Protein AF-A0A1B0C7H5-F1 (afdb_monomer_lite)

Foldseek 3Di:
DVVVVVVVVVVVVVVVVVCQDVVVDVVHHAAPDDDDPPDDPVDDDDGRDDNVVVVVD

InterPro domains:
  IPR005817 Wnt [PF00110] (2-57)
  IPR005817 Wnt [PR01349] (18-31)
  IPR005817 Wnt [PR01349] (43-55)
  IPR005817 Wnt [PTHR12027] (1-57)

Organism: NCBI:txid67801

Radius of gyration: 15.21 Å; chains: 1; bounding box: 49×24×27 Å

pLDDT: mean 78.84, std 11.78, range [50.41, 96.62]

Sequence (57 aa):
MAFIHALAAATVTSFIARACRDGQLASCGCSSGSRPKQLNDDWTWGGCGDNLEYAYK

Secondary structure (DSSP, 8-state):
--HHHHHHHHHHHHHHHHHHHTT--TT------PPPTTS-TTS---S----HHHHT-

Structure (mmCIF, N/CA/C/O backbone):
data_AF-A0A1B0C7H5-F1
#
_entry.id   AF-A0A1B0C7H5-F1
#
loop_
_atom_site.group_PDB
_atom_site.id
_atom_site.type_symbol
_atom_site.label_atom_id
_atom_site.label_alt_id
_atom_site.label_comp_id
_atom_site.label_asym_id
_atom_site.label_entity_id
_atom_site.label_seq_id
_atom_site.pdbx_PDB_ins_code
_atom_site.Cartn_x
_atom_site.Cartn_y
_atom_site.Cartn_z
_atom_site.occupancy
_atom_site.B_iso_or_equiv
_atom_site.auth_seq_id
_atom_site.auth_comp_id
_atom_site.auth_asym_id
_atom_site.auth_atom_id
_atom_site.pdbx_PDB_model_num
ATOM 1 N N . MET A 1 1 ? 24.972 -1.088 -12.312 1.00 63.28 1 MET A N 1
ATOM 2 C CA . MET A 1 1 ? 24.145 -1.688 -11.243 1.00 63.28 1 MET A CA 1
ATOM 3 C C . MET A 1 1 ? 23.054 -0.695 -10.858 1.00 63.28 1 MET A C 1
ATOM 5 O O . MET A 1 1 ? 23.297 0.142 -10.013 1.00 63.28 1 MET A O 1
ATOM 9 N N . ALA A 1 2 ? 21.903 -0.688 -11.529 1.00 89.19 2 ALA A N 1
ATOM 10 C CA . ALA A 1 2 ? 20.806 0.252 -11.223 1.00 89.19 2 ALA A CA 1
ATOM 11 C C . ALA A 1 2 ? 19.470 -0.494 -11.168 1.00 89.19 2 ALA A C 1
ATOM 13 O O . ALA A 1 2 ? 18.723 -0.385 -10.203 1.00 89.19 2 ALA A O 1
ATOM 14 N N . PHE A 1 3 ? 19.258 -1.378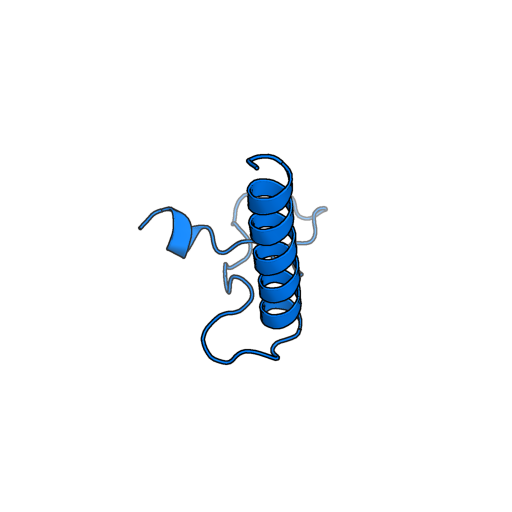 -12.145 1.00 93.25 3 PHE A N 1
ATOM 15 C CA . PHE A 1 3 ? 18.125 -2.296 -12.186 1.00 93.25 3 PHE A CA 1
ATOM 16 C C . PHE A 1 3 ? 18.021 -3.191 -10.941 1.00 93.25 3 PHE A C 1
ATOM 18 O O . PHE A 1 3 ? 16.950 -3.297 -10.357 1.00 93.25 3 PHE A O 1
ATOM 25 N N . ILE A 1 4 ? 19.136 -3.770 -10.476 1.00 96.19 4 ILE A N 1
ATOM 26 C CA . ILE A 1 4 ? 19.142 -4.621 -9.273 1.00 96.19 4 ILE A CA 1
ATOM 27 C C . ILE A 1 4 ? 18.774 -3.832 -8.010 1.00 96.19 4 ILE A C 1
ATOM 29 O O . ILE A 1 4 ? 18.040 -4.346 -7.174 1.00 96.19 4 ILE A O 1
ATOM 33 N N . HIS A 1 5 ? 19.225 -2.580 -7.879 1.00 95.00 5 HIS A N 1
ATOM 34 C CA . HIS A 1 5 ? 18.842 -1.739 -6.741 1.00 95.00 5 HIS A CA 1
ATOM 35 C C . HIS A 1 5 ? 17.360 -1.371 -6.784 1.00 95.00 5 HIS A C 1
ATOM 37 O O . HIS A 1 5 ? 16.692 -1.457 -5.759 1.00 95.00 5 HIS A O 1
ATOM 43 N N . ALA A 1 6 ? 16.837 -1.023 -7.963 1.00 95.38 6 ALA A N 1
ATOM 44 C CA . ALA A 1 6 ? 15.413 -0.755 -8.138 1.00 95.38 6 ALA A CA 1
ATOM 45 C C . ALA A 1 6 ? 14.564 -1.991 -7.795 1.00 95.38 6 ALA A C 1
ATOM 47 O O . ALA A 1 6 ? 13.585 -1.882 -7.060 1.00 95.38 6 ALA A O 1
ATOM 48 N N . LEU A 1 7 ? 14.982 -3.175 -8.255 1.00 95.94 7 LEU A N 1
ATOM 49 C CA . LEU A 1 7 ? 14.349 -4.448 -7.909 1.00 95.94 7 LEU A CA 1
ATOM 50 C C . LEU A 1 7 ? 14.384 -4.717 -6.406 1.00 95.94 7 LEU A C 1
ATOM 52 O O . LEU A 1 7 ? 13.348 -5.023 -5.830 1.00 95.94 7 LEU A O 1
ATOM 56 N N . ALA A 1 8 ? 15.549 -4.586 -5.770 1.00 96.62 8 ALA A N 1
ATOM 57 C CA . ALA A 1 8 ? 15.697 -4.823 -4.339 1.00 96.62 8 ALA A CA 1
ATOM 58 C C . ALA A 1 8 ? 14.832 -3.863 -3.508 1.00 96.62 8 ALA A C 1
ATOM 60 O O . ALA A 1 8 ? 14.171 -4.285 -2.565 1.00 96.62 8 ALA A O 1
ATOM 61 N N . ALA A 1 9 ? 14.781 -2.582 -3.881 1.00 94.88 9 ALA A N 1
ATOM 62 C CA . ALA A 1 9 ? 13.918 -1.613 -3.218 1.00 94.88 9 ALA A CA 1
ATOM 63 C C . ALA A 1 9 ? 12.432 -1.981 -3.373 1.00 94.88 9 ALA A C 1
ATOM 65 O O . ALA A 1 9 ? 11.697 -1.981 -2.388 1.00 94.88 9 ALA A O 1
ATOM 66 N N . ALA A 1 10 ? 12.001 -2.351 -4.584 1.00 94.94 10 ALA A N 1
ATOM 67 C CA . ALA A 1 10 ? 10.616 -2.724 -4.866 1.00 94.94 10 ALA A CA 1
ATOM 68 C C . ALA A 1 10 ? 10.182 -4.019 -4.162 1.00 94.94 10 ALA A C 1
ATOM 70 O O . ALA A 1 10 ? 9.042 -4.129 -3.703 1.00 94.94 10 ALA A O 1
ATOM 71 N N . THR A 1 11 ? 11.065 -5.016 -4.060 1.00 95.31 11 THR A N 1
ATOM 72 C CA . THR A 1 11 ? 10.748 -6.259 -3.348 1.00 95.31 11 THR A CA 1
ATOM 73 C C . THR A 1 11 ? 10.636 -6.011 -1.852 1.00 95.31 11 THR A C 1
ATOM 75 O O . THR A 1 11 ? 9.656 -6.445 -1.250 1.00 95.31 11 THR A O 1
ATOM 78 N N . VAL A 1 12 ? 11.571 -5.263 -1.259 1.00 94.69 12 VAL A N 1
ATOM 79 C CA . VAL A 1 12 ? 11.540 -4.918 0.169 1.00 94.69 12 VAL A CA 1
ATOM 80 C C . VAL A 1 12 ? 10.246 -4.189 0.528 1.00 94.69 12 VAL A C 1
ATOM 82 O O . VAL A 1 12 ? 9.551 -4.610 1.452 1.00 94.69 12 VAL A O 1
ATOM 85 N N . THR A 1 13 ? 9.864 -3.155 -0.225 1.00 91.00 13 THR A N 1
ATOM 86 C CA . THR A 1 13 ? 8.615 -2.422 0.035 1.00 91.00 13 THR A CA 1
ATOM 87 C C . THR A 1 13 ? 7.384 -3.311 -0.126 1.00 91.00 13 THR A C 1
ATOM 89 O O . THR A 1 13 ? 6.487 -3.263 0.713 1.00 91.00 13 THR A O 1
ATOM 92 N N . SER A 1 14 ? 7.361 -4.188 -1.133 1.00 90.44 14 SER A N 1
ATOM 93 C CA . SER A 1 14 ? 6.257 -5.133 -1.351 1.00 90.44 14 SER A CA 1
ATOM 94 C C . SER A 1 14 ? 6.099 -6.144 -0.208 1.00 90.44 14 SER A C 1
ATOM 96 O O . SER A 1 14 ? 4.975 -6.479 0.172 1.00 90.44 14 SER A O 1
ATOM 98 N N . PHE A 1 15 ? 7.207 -6.641 0.350 1.00 91.94 15 PHE A N 1
ATOM 99 C CA . PHE A 1 15 ? 7.185 -7.543 1.505 1.00 91.94 15 PHE A CA 1
ATOM 100 C C . PHE A 1 15 ? 6.699 -6.833 2.767 1.00 91.94 15 PHE A C 1
ATOM 102 O O . PHE A 1 15 ? 5.829 -7.361 3.459 1.00 91.94 15 PHE A O 1
ATOM 109 N N . ILE A 1 16 ? 7.207 -5.626 3.034 1.00 89.06 16 ILE A N 1
ATOM 110 C CA . ILE A 1 16 ? 6.783 -4.820 4.184 1.00 89.06 16 ILE A CA 1
ATOM 111 C C . ILE A 1 16 ? 5.287 -4.502 4.087 1.00 89.06 16 ILE A C 1
ATOM 113 O O . ILE A 1 16 ? 4.566 -4.716 5.054 1.00 89.06 16 ILE A O 1
ATOM 117 N N . ALA A 1 17 ? 4.792 -4.088 2.916 1.00 85.81 17 ALA A N 1
ATOM 118 C CA . ALA A 1 17 ? 3.375 -3.786 2.716 1.00 85.81 17 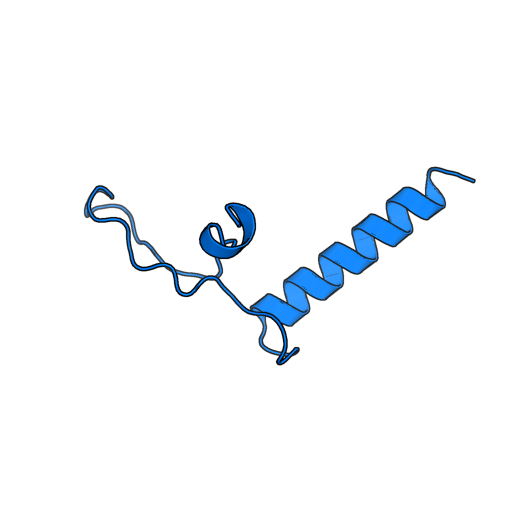ALA A CA 1
ATOM 119 C C . ALA A 1 17 ? 2.465 -4.982 3.054 1.00 85.81 17 ALA A C 1
ATOM 121 O O . ALA A 1 17 ? 1.441 -4.821 3.719 1.00 85.81 17 ALA A O 1
ATOM 122 N N . ARG A 1 18 ? 2.861 -6.201 2.658 1.00 86.62 18 ARG A N 1
ATOM 123 C CA . ARG A 1 18 ? 2.131 -7.430 3.017 1.00 86.62 18 ARG A CA 1
ATOM 124 C C . ARG A 1 18 ? 2.198 -7.721 4.512 1.00 86.62 18 ARG A C 1
ATOM 126 O O . ARG A 1 18 ? 1.163 -7.994 5.105 1.00 86.62 18 ARG A O 1
ATOM 133 N N . ALA A 1 19 ? 3.375 -7.614 5.125 1.00 88.44 19 ALA A N 1
ATOM 134 C CA . ALA A 1 19 ? 3.533 -7.824 6.563 1.00 88.44 19 ALA A CA 1
ATOM 135 C C . ALA A 1 19 ? 2.697 -6.828 7.392 1.00 88.44 19 ALA A C 1
ATOM 137 O O . ALA A 1 19 ? 2.092 -7.227 8.385 1.00 88.44 19 ALA A O 1
ATOM 138 N N . CYS A 1 20 ? 2.610 -5.564 6.959 1.00 84.62 20 CYS A N 1
ATOM 139 C CA . CYS A 1 20 ? 1.755 -4.547 7.577 1.00 84.62 20 CYS A CA 1
ATOM 140 C C . CYS A 1 20 ? 0.268 -4.898 7.449 1.00 84.62 20 CYS A C 1
ATOM 142 O O . CYS A 1 20 ? -0.470 -4.824 8.429 1.00 84.62 20 CYS A O 1
ATOM 144 N N . ARG A 1 21 ? -0.177 -5.312 6.255 1.00 81.69 21 ARG A N 1
ATOM 145 C CA . ARG A 1 21 ? -1.564 -5.744 6.026 1.00 81.69 21 ARG A CA 1
ATOM 146 C C . ARG A 1 21 ? -1.938 -6.949 6.885 1.00 81.69 21 ARG A C 1
ATOM 148 O O . ARG A 1 21 ? -3.038 -6.995 7.423 1.00 81.69 21 ARG A O 1
ATOM 155 N N . ASP A 1 22 ? -1.035 -7.915 6.991 1.00 86.00 22 ASP A N 1
ATOM 156 C CA . ASP A 1 22 ? -1.261 -9.158 7.725 1.00 86.00 22 ASP A CA 1
ATOM 157 C C . ASP A 1 22 ? -1.098 -8.966 9.254 1.00 86.00 22 ASP A C 1
ATOM 159 O O . ASP A 1 22 ? -1.273 -9.914 10.016 1.00 86.00 22 ASP A O 1
ATOM 163 N N . GLY A 1 23 ? -0.760 -7.752 9.716 1.00 83.25 23 GLY A N 1
ATOM 164 C CA . GLY A 1 23 ? -0.606 -7.415 11.135 1.00 83.25 23 GLY A CA 1
ATOM 165 C C . GLY A 1 23 ? 0.648 -7.998 11.794 1.00 83.25 23 GLY A C 1
ATOM 166 O O . GLY A 1 23 ? 0.727 -8.063 13.018 1.00 83.25 23 GLY A O 1
ATOM 167 N N . GLN A 1 24 ? 1.636 -8.429 11.003 1.00 84.75 24 GLN A N 1
ATOM 168 C CA . GLN A 1 24 ? 2.875 -9.043 11.501 1.00 84.75 24 GLN A CA 1
ATOM 169 C C . GLN A 1 24 ? 3.879 -8.018 12.047 1.00 84.75 24 GLN A C 1
ATOM 171 O O . GLN A 1 24 ? 4.839 -8.393 12.720 1.00 84.75 24 GLN A O 1
ATOM 176 N N . LEU A 1 25 ? 3.683 -6.729 11.755 1.00 79.88 25 LEU A N 1
ATOM 177 C CA . LEU A 1 25 ? 4.562 -5.650 12.192 1.00 79.88 25 LEU A CA 1
ATOM 178 C C . LEU A 1 25 ? 3.776 -4.628 13.020 1.00 79.88 25 LEU A C 1
ATOM 180 O O . LEU A 1 25 ? 2.824 -4.035 12.533 1.00 79.88 25 LEU A O 1
ATOM 184 N N . ALA A 1 26 ? 4.195 -4.391 14.266 1.00 74.50 26 ALA A N 1
ATOM 185 C CA . ALA A 1 26 ? 3.471 -3.523 15.204 1.00 74.50 26 ALA A CA 1
ATOM 186 C C . ALA A 1 26 ? 3.537 -2.021 14.861 1.00 74.50 26 ALA A C 1
ATOM 188 O O . ALA A 1 26 ? 2.756 -1.232 15.385 1.00 74.50 26 ALA A O 1
ATOM 189 N N . SER A 1 27 ? 4.484 -1.611 14.012 1.00 76.88 27 SER A N 1
ATOM 190 C CA . SER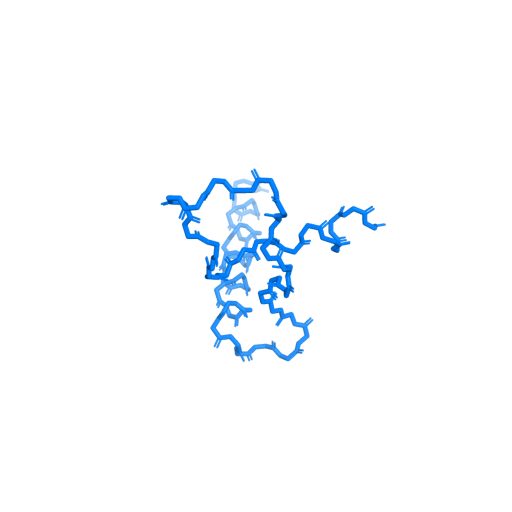 A 1 27 ? 4.735 -0.202 13.682 1.00 76.88 27 SER A CA 1
ATOM 191 C C . SER A 1 27 ? 3.941 0.316 12.479 1.00 76.88 27 SER A C 1
ATOM 193 O O . SER A 1 27 ? 4.029 1.499 12.166 1.00 76.88 27 SER A O 1
ATOM 195 N N . CYS A 1 28 ? 3.216 -0.544 11.765 1.00 79.00 28 CYS A N 1
ATOM 196 C CA . CYS A 1 28 ? 2.423 -0.182 10.592 1.00 79.00 28 CYS A CA 1
ATOM 197 C C . CYS A 1 28 ? 1.153 -1.035 10.530 1.00 79.00 28 CYS A C 1
ATOM 199 O O . CYS A 1 28 ? 1.096 -2.124 11.090 1.00 79.00 28 CYS A O 1
ATOM 201 N N . GLY A 1 29 ? 0.134 -0.560 9.822 1.00 76.56 29 GLY A N 1
ATOM 202 C CA . GLY A 1 29 ? -1.115 -1.293 9.669 1.00 76.56 29 GLY A CA 1
ATOM 203 C C . GLY A 1 29 ? -1.982 -0.707 8.569 1.00 76.56 29 GLY A C 1
ATOM 204 O O . GLY A 1 29 ? -1.615 0.277 7.923 1.00 76.56 29 GLY A O 1
ATOM 205 N N . CYS A 1 30 ? -3.137 -1.325 8.358 1.00 74.94 30 CYS A N 1
ATOM 206 C CA . CYS A 1 30 ? -4.148 -0.817 7.442 1.00 74.94 30 CYS A CA 1
ATOM 207 C C . CYS A 1 30 ? -4.675 0.538 7.914 1.00 74.94 30 CYS A C 1
ATOM 209 O O . CYS A 1 30 ? -4.754 0.796 9.119 1.00 74.94 30 CYS A O 1
ATOM 211 N N . SER A 1 31 ? -5.070 1.393 6.969 1.00 71.25 31 SER A N 1
ATOM 212 C CA . SER A 1 31 ? -5.769 2.624 7.321 1.00 71.25 31 SER A CA 1
ATOM 213 C C . SER A 1 31 ? -7.008 2.306 8.156 1.00 71.25 31 SER A C 1
ATOM 215 O O . SER A 1 31 ? -7.864 1.533 7.731 1.00 71.25 31 SER A O 1
ATOM 217 N N . SER A 1 32 ? -7.139 2.947 9.316 1.00 67.31 32 SER A N 1
ATOM 218 C CA . SER A 1 32 ? -8.384 2.976 10.091 1.00 67.31 32 SER A CA 1
ATOM 219 C C . SER A 1 32 ? -9.379 4.008 9.541 1.00 67.31 32 SER A C 1
ATOM 221 O O . SER A 1 32 ? -10.264 4.461 10.265 1.00 67.31 32 SER A O 1
ATOM 223 N N . GLY A 1 33 ? -9.210 4.428 8.281 1.00 69.75 33 GLY A N 1
ATOM 224 C CA . GLY A 1 33 ? -10.044 5.422 7.626 1.00 69.75 33 GLY A CA 1
ATOM 225 C C . GLY A 1 33 ? -11.501 4.975 7.570 1.00 69.75 33 GLY A C 1
ATOM 226 O O . GLY A 1 33 ? -11.852 4.001 6.897 1.00 69.75 33 GLY A O 1
ATOM 227 N N . SER A 1 34 ? -12.359 5.708 8.277 1.00 69.75 34 SER A N 1
ATOM 228 C CA . SER A 1 34 ? -13.805 5.502 8.261 1.00 69.75 34 SER A CA 1
ATOM 229 C C . SER A 1 34 ? -14.367 5.615 6.845 1.00 69.75 34 SER A C 1
ATOM 231 O O . SER A 1 34 ? -13.882 6.412 6.038 1.00 69.75 34 SER A O 1
ATOM 233 N N . ARG A 1 35 ? -15.437 4.859 6.562 1.00 72.12 35 ARG A N 1
ATOM 234 C CA . ARG A 1 35 ? -16.161 4.941 5.287 1.00 72.12 35 ARG A CA 1
ATOM 235 C C . ARG A 1 35 ? -16.502 6.403 4.963 1.00 72.12 35 ARG A C 1
ATOM 237 O O . ARG A 1 35 ? -17.178 7.050 5.769 1.00 72.12 35 ARG A O 1
ATOM 244 N N . PRO A 1 36 ? -16.068 6.936 3.806 1.00 75.19 36 PRO A N 1
ATOM 245 C CA . PRO A 1 36 ? -16.390 8.300 3.428 1.00 75.19 36 PRO A CA 1
ATOM 246 C C . PRO A 1 36 ? -17.903 8.450 3.242 1.00 75.19 36 PRO A C 1
ATOM 248 O O . PRO A 1 36 ? -18.553 7.619 2.609 1.00 75.19 36 PRO A O 1
ATOM 251 N N . LYS A 1 37 ? -18.462 9.543 3.777 1.00 73.62 37 LYS A N 1
ATOM 252 C CA . LYS A 1 37 ? -19.913 9.824 3.769 1.00 73.62 37 LYS A CA 1
ATOM 253 C C . LYS A 1 37 ? -20.522 9.951 2.367 1.00 73.62 37 LYS A C 1
ATOM 255 O O . LYS A 1 37 ? -21.736 9.906 2.241 1.00 73.62 37 LYS A O 1
ATOM 260 N N . GLN A 1 38 ? -19.694 10.147 1.340 1.00 79.75 38 GLN A N 1
ATOM 261 C CA . GLN A 1 38 ? -20.125 10.326 -0.052 1.00 79.75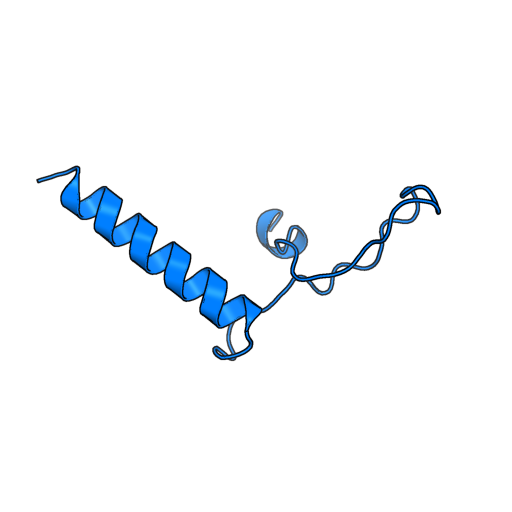 38 GLN A CA 1
ATOM 262 C C . GLN A 1 38 ? -20.005 9.049 -0.897 1.00 79.75 38 GLN A C 1
ATOM 264 O O . GLN A 1 38 ? -20.139 9.103 -2.116 1.00 79.75 38 GLN A O 1
ATOM 269 N N . LEU A 1 39 ? -19.717 7.900 -0.278 1.00 78.12 39 LEU A N 1
ATOM 270 C CA . LEU A 1 39 ? -19.674 6.629 -0.990 1.00 78.12 39 LEU A CA 1
ATOM 271 C C . LEU A 1 39 ? 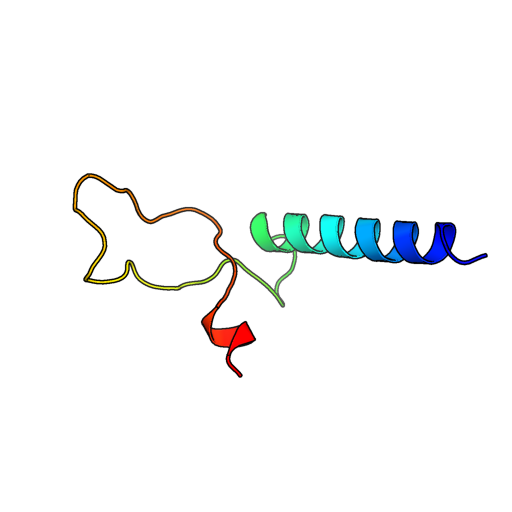-21.088 6.059 -1.133 1.00 78.12 39 LEU A C 1
ATOM 273 O O . LEU A 1 39 ? -21.728 5.775 -0.118 1.00 78.12 39 LEU A O 1
ATOM 277 N N . ASN A 1 40 ? -21.528 5.859 -2.380 1.00 80.56 40 ASN A N 1
ATOM 278 C CA . ASN A 1 40 ? -22.797 5.205 -2.720 1.00 80.56 40 ASN A CA 1
ATOM 279 C C . ASN A 1 40 ? -23.017 3.926 -1.896 1.00 80.56 40 ASN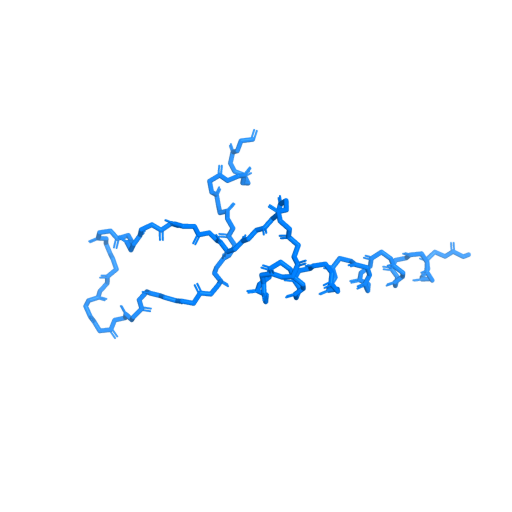 A C 1
ATOM 281 O O . ASN A 1 40 ? -22.074 3.167 -1.676 1.00 80.56 40 ASN A O 1
ATOM 285 N N . ASP A 1 41 ? -24.256 3.675 -1.470 1.00 77.56 41 ASP A N 1
ATOM 286 C CA . ASP A 1 41 ? -24.594 2.521 -0.620 1.00 77.56 41 ASP A CA 1
ATOM 287 C C . ASP A 1 41 ? -24.403 1.161 -1.288 1.00 77.56 41 ASP A C 1
ATOM 289 O O . ASP A 1 41 ? -24.178 0.169 -0.596 1.00 77.56 41 ASP A O 1
ATOM 293 N N . ASP A 1 42 ? -24.360 1.133 -2.618 1.00 83.31 42 ASP A N 1
ATOM 294 C CA . ASP A 1 42 ? -24.025 -0.067 -3.386 1.00 83.31 42 ASP A CA 1
ATOM 295 C C . ASP A 1 42 ? -22.533 -0.445 -3.286 1.00 83.31 42 ASP A C 1
ATOM 297 O O . ASP A 1 42 ? -22.137 -1.549 -3.661 1.00 83.31 42 ASP A O 1
ATOM 301 N N . TRP A 1 43 ? -21.680 0.460 -2.791 1.00 75.12 43 TRP A N 1
ATOM 302 C CA . TRP A 1 43 ? -20.235 0.267 -2.714 1.00 75.12 43 TRP A CA 1
ATOM 303 C C . TRP A 1 43 ? -19.802 -0.028 -1.280 1.00 75.12 43 TRP A C 1
ATOM 305 O O . TRP A 1 43 ? -19.975 0.770 -0.357 1.00 75.12 43 TRP A O 1
ATOM 315 N N . THR A 1 44 ? -19.177 -1.190 -1.093 1.00 72.56 44 THR A N 1
ATOM 316 C CA . THR A 1 44 ? -18.660 -1.595 0.215 1.00 72.56 44 THR A CA 1
ATOM 317 C C . THR A 1 44 ? -17.311 -0.929 0.476 1.00 72.56 44 THR A C 1
ATOM 319 O O . THR A 1 44 ? -16.382 -1.059 -0.318 1.00 72.56 44 THR A O 1
ATOM 322 N N . TRP A 1 45 ? -17.190 -0.238 1.611 1.00 73.75 45 TRP A N 1
ATOM 323 C CA . TRP A 1 45 ? -15.914 0.272 2.115 1.00 73.75 45 TRP A CA 1
ATOM 324 C C . TRP A 1 45 ? -15.364 -0.680 3.168 1.00 73.75 45 TRP A C 1
ATOM 326 O O . TRP A 1 45 ? -15.965 -0.851 4.229 1.00 73.75 45 TRP A O 1
ATOM 336 N N . GLY A 1 46 ? -14.229 -1.303 2.879 1.00 71.44 46 GLY A N 1
ATOM 337 C CA . GLY A 1 46 ? -13.584 -2.244 3.784 1.00 71.44 46 GLY A CA 1
ATOM 338 C C . GLY A 1 46 ? -12.338 -2.864 3.162 1.00 71.44 46 GLY A C 1
ATOM 339 O O . GLY A 1 46 ? -12.070 -2.694 1.975 1.00 71.44 46 GLY A O 1
ATOM 340 N N . GLY A 1 47 ? -11.575 -3.588 3.979 1.00 74.38 47 GLY A N 1
ATOM 341 C CA . GLY A 1 47 ? -10.287 -4.166 3.597 1.00 74.38 47 GLY A CA 1
ATOM 342 C C . GLY A 1 47 ? -9.100 -3.344 4.096 1.00 74.38 47 GLY A C 1
ATOM 343 O O . GLY A 1 47 ? -9.238 -2.479 4.958 1.00 74.38 47 GLY A O 1
ATOM 344 N N . CYS A 1 48 ? -7.915 -3.645 3.570 1.00 72.25 48 CYS A N 1
ATOM 345 C CA . CYS A 1 48 ? -6.691 -2.929 3.907 1.00 72.25 48 CYS A CA 1
ATOM 346 C C . CYS A 1 48 ? -6.386 -1.889 2.832 1.00 72.25 48 CYS A C 1
ATOM 348 O O . CYS A 1 48 ? -5.772 -2.212 1.817 1.00 72.25 48 CYS A O 1
ATOM 350 N N . GLY A 1 49 ? -6.880 -0.669 3.035 1.00 69.75 49 GLY A N 1
ATOM 351 C CA . GLY A 1 49 ? -6.566 0.476 2.184 1.00 69.75 49 GLY A CA 1
ATOM 352 C C . GLY A 1 49 ? -5.309 1.207 2.652 1.00 69.75 49 GLY A C 1
ATOM 353 O O . GLY A 1 49 ? -4.952 1.159 3.836 1.00 69.75 49 GLY A O 1
ATOM 354 N N . ASP A 1 50 ? -4.665 1.908 1.722 1.00 65.38 50 ASP A N 1
ATOM 355 C CA . ASP A 1 50 ? -3.541 2.791 2.020 1.00 65.38 50 ASP A CA 1
ATOM 356 C C . ASP A 1 50 ? -3.952 3.885 3.011 1.00 65.38 50 ASP A C 1
ATOM 358 O O . ASP A 1 50 ? -5.048 4.449 2.941 1.00 65.38 50 ASP A O 1
ATOM 362 N N . ASN A 1 51 ? -3.070 4.196 3.961 1.00 63.56 51 ASN A N 1
ATOM 363 C CA . ASN A 1 51 ? -3.340 5.210 4.973 1.00 63.56 51 ASN A CA 1
ATOM 364 C C . ASN A 1 51 ? -3.138 6.624 4.415 1.00 63.56 51 ASN A C 1
ATOM 366 O O . ASN A 1 51 ? -2.092 7.243 4.601 1.00 63.56 51 ASN A O 1
ATOM 370 N N . LEU A 1 52 ? -4.169 7.128 3.731 1.00 62.38 52 LEU A N 1
ATOM 371 C CA . LEU A 1 52 ? -4.182 8.464 3.127 1.00 62.38 52 LEU A CA 1
ATOM 372 C C . LEU A 1 52 ? -3.957 9.589 4.153 1.00 62.38 52 LEU A C 1
ATOM 374 O O . LEU A 1 52 ? -3.387 10.617 3.803 1.00 62.38 52 LEU A O 1
ATOM 378 N N . GLU A 1 53 ? -4.352 9.398 5.416 1.00 62.56 53 GLU A N 1
ATOM 379 C CA . GLU A 1 53 ? -4.149 10.391 6.483 1.00 62.56 53 GLU A CA 1
ATOM 380 C C . GLU A 1 53 ? -2.670 10.534 6.874 1.00 62.56 53 GLU A C 1
ATOM 382 O O . GLU A 1 53 ? -2.219 11.630 7.204 1.00 62.56 53 GLU A O 1
ATOM 387 N N . TYR A 1 54 ? -1.897 9.446 6.786 1.00 59.53 54 TYR A N 1
ATOM 388 C CA . TYR A 1 54 ? -0.444 9.496 6.948 1.00 59.53 54 TYR A CA 1
ATOM 389 C C . TYR A 1 54 ? 0.240 10.106 5.718 1.00 59.53 54 TYR A C 1
ATOM 391 O O . TYR A 1 54 ? 1.228 10.808 5.867 1.00 59.53 54 TYR A O 1
ATOM 399 N N . ALA A 1 55 ? -0.291 9.870 4.514 1.00 53.75 55 ALA A N 1
ATOM 400 C CA . ALA A 1 55 ? 0.296 10.370 3.268 1.00 53.75 55 ALA A CA 1
ATOM 401 C C . ALA A 1 55 ? 0.094 11.881 3.036 1.00 53.75 55 ALA A C 1
ATOM 403 O O . ALA A 1 55 ? 0.863 12.489 2.296 1.00 53.75 55 ALA A O 1
ATOM 404 N N . TYR A 1 56 ? -0.942 12.481 3.633 1.00 58.44 56 TYR A N 1
ATOM 405 C CA . TYR A 1 56 ? -1.201 13.927 3.569 1.00 58.44 56 TYR A CA 1
ATOM 406 C C . TYR A 1 56 ? -0.430 14.748 4.620 1.00 58.44 56 TYR A C 1
ATOM 408 O O . TYR A 1 56 ? -0.486 15.979 4.570 1.00 58.44 56 TYR A O 1
ATOM 416 N N . LYS A 1 57 ? 0.242 14.091 5.572 1.00 50.41 57 LYS A N 1
ATOM 417 C CA . LYS A 1 57 ? 1.119 14.711 6.575 1.00 50.41 57 LYS A CA 1
ATOM 418 C C . LYS A 1 57 ? 2.571 14.677 6.118 1.00 50.41 57 LYS A C 1
ATOM 420 O O . LYS A 1 57 ? 3.263 15.677 6.403 1.00 50.41 57 LYS A O 1
#